Protein AF-A0A0J8SVI1-F1 (afdb_monomer_lite)

Structure (mmCIF, N/CA/C/O backbone):
data_AF-A0A0J8SVI1-F1
#
_entry.id   AF-A0A0J8SVI1-F1
#
loop_
_atom_site.group_PDB
_atom_site.id
_atom_site.type_symbol
_atom_site.label_atom_id
_atom_site.label_alt_id
_atom_site.label_comp_id
_atom_site.label_asym_id
_atom_site.label_entity_id
_atom_site.label_seq_id
_atom_site.pdbx_PDB_ins_code
_atom_site.Cartn_x
_atom_site.Cartn_y
_atom_site.Cartn_z
_atom_site.occupancy
_atom_site.B_iso_or_equiv
_atom_site.auth_seq_id
_atom_site.auth_comp_id
_atom_site.auth_asym_id
_atom_site.auth_atom_id
_atom_site.pdbx_PDB_model_num
ATOM 1 N N . MET A 1 1 ? -0.848 -10.687 18.924 1.00 50.97 1 MET A N 1
ATOM 2 C CA . MET A 1 1 ? -1.132 -9.580 17.994 1.00 50.97 1 MET A CA 1
ATOM 3 C C . MET A 1 1 ? -1.578 -10.242 16.718 1.00 50.97 1 MET A C 1
ATOM 5 O O . MET A 1 1 ? -0.797 -11.001 16.155 1.00 50.97 1 MET A O 1
ATOM 9 N N . GLU A 1 2 ? -2.858 -10.110 16.389 1.00 57.16 2 GLU A N 1
ATOM 10 C CA . GLU A 1 2 ? -3.388 -10.637 15.134 1.00 57.16 2 GLU A CA 1
ATOM 11 C C . GLU A 1 2 ? -2.663 -9.948 13.978 1.00 57.16 2 GLU A C 1
ATOM 13 O O . GLU A 1 2 ? -2.282 -8.781 14.068 1.00 57.16 2 GLU A O 1
ATOM 18 N N . SER A 1 3 ? -2.347 -10.712 12.941 1.00 71.06 3 SER A N 1
ATOM 19 C CA . SER A 1 3 ? -1.694 -10.189 11.751 1.00 71.06 3 SER A CA 1
ATOM 20 C C . SER A 1 3 ? -2.701 -9.363 10.957 1.00 71.06 3 SER A C 1
ATOM 22 O O . SER A 1 3 ? -3.431 -9.935 10.151 1.00 71.06 3 SER A O 1
ATOM 24 N N . SER A 1 4 ? -2.729 -8.049 11.192 1.00 88.12 4 SER A N 1
ATOM 25 C CA . SER A 1 4 ? -3.504 -7.104 10.385 1.00 88.12 4 SER A CA 1
ATOM 26 C C . SER A 1 4 ? -3.017 -7.114 8.937 1.00 88.12 4 SER A C 1
ATOM 28 O O . SER A 1 4 ? -1.811 -7.172 8.655 1.00 88.12 4 SER A O 1
ATOM 30 N N . VAL A 1 5 ? -3.963 -7.044 8.009 1.00 94.12 5 VAL A N 1
ATOM 31 C CA . VAL A 1 5 ? -3.709 -6.864 6.581 1.00 94.12 5 VAL A CA 1
ATOM 32 C C . VAL A 1 5 ? -4.474 -5.638 6.104 1.00 94.12 5 VAL A C 1
ATOM 34 O O . VAL A 1 5 ? -5.522 -5.296 6.645 1.00 94.12 5 VAL A O 1
ATOM 37 N N . ILE A 1 6 ? -3.929 -4.963 5.101 1.00 95.19 6 ILE A N 1
ATOM 38 C CA . ILE A 1 6 ? -4.562 -3.806 4.479 1.00 95.19 6 ILE A CA 1
ATOM 39 C C . ILE A 1 6 ? -4.743 -4.055 2.989 1.00 95.19 6 ILE A C 1
ATOM 41 O O . ILE A 1 6 ? -3.955 -4.767 2.375 1.00 95.19 6 ILE A O 1
ATOM 45 N N . GLU A 1 7 ? -5.745 -3.430 2.396 1.00 96.25 7 GLU A N 1
ATOM 46 C CA . GLU A 1 7 ? -5.983 -3.411 0.957 1.00 96.25 7 GLU A CA 1
ATOM 47 C C . GLU A 1 7 ? -5.709 -2.012 0.407 1.00 96.25 7 GLU A C 1
ATOM 49 O O . GLU A 1 7 ? -6.117 -1.014 1.007 1.00 96.25 7 GLU A O 1
ATOM 54 N N . LEU A 1 8 ? -5.047 -1.924 -0.747 1.00 96.69 8 LEU A N 1
ATOM 55 C CA . LEU A 1 8 ? -4.885 -0.67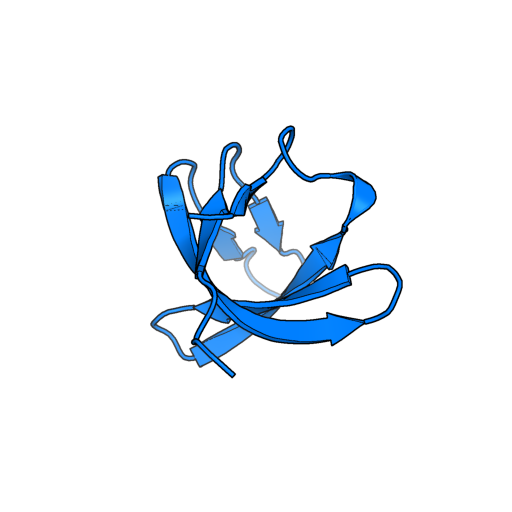2 -1.479 1.00 96.69 8 LEU A CA 1
ATOM 56 C C . LEU A 1 8 ? -6.174 -0.300 -2.217 1.00 96.69 8 LEU A C 1
ATOM 58 O O . LEU A 1 8 ? -6.668 -1.049 -3.049 1.00 96.69 8 LEU A O 1
ATOM 62 N N . LEU A 1 9 ? -6.678 0.902 -1.962 1.00 96.69 9 LEU A N 1
ATOM 63 C CA . LEU A 1 9 ? -7.809 1.512 -2.667 1.00 96.69 9 LEU A CA 1
ATOM 64 C C . LEU A 1 9 ? -7.372 2.318 -3.895 1.00 96.69 9 LEU A C 1
ATOM 66 O O . LEU A 1 9 ? -8.214 2.750 -4.673 1.00 96.69 9 LEU A O 1
ATOM 70 N N . LYS A 1 10 ? -6.069 2.585 -4.034 1.00 96.06 10 LYS A N 1
ATOM 71 C CA . LYS A 1 10 ? -5.458 3.260 -5.184 1.00 96.06 10 LYS A CA 1
ATOM 72 C C . LYS A 1 10 ? -4.080 2.668 -5.461 1.00 96.06 10 LYS A C 1
ATOM 74 O O . LYS A 1 10 ? -3.435 2.208 -4.515 1.00 96.06 10 LYS A O 1
ATOM 79 N N . PRO A 1 11 ? -3.593 2.727 -6.712 1.00 95.62 11 PRO A N 1
ATOM 80 C CA . PRO A 1 11 ? -2.257 2.252 -7.024 1.00 95.62 11 PRO A CA 1
ATOM 81 C C . PRO A 1 11 ? -1.184 3.075 -6.300 1.00 95.62 11 PRO A C 1
ATOM 83 O O . PRO A 1 11 ? -1.300 4.297 -6.160 1.00 95.62 11 PRO A O 1
ATOM 86 N N . ILE A 1 12 ? -0.121 2.401 -5.865 1.00 94.69 12 ILE A N 1
ATOM 87 C CA . ILE A 1 12 ? 1.066 3.015 -5.265 1.00 94.69 12 ILE A CA 1
ATOM 88 C C . ILE A 1 12 ? 2.264 2.752 -6.170 1.00 94.69 12 ILE A C 1
ATOM 90 O O . ILE A 1 12 ? 2.612 1.603 -6.436 1.00 94.69 12 ILE A O 1
ATOM 94 N N . THR A 1 13 ? 2.941 3.827 -6.567 1.00 94.69 13 THR A N 1
ATOM 95 C CA . THR A 1 13 ? 4.224 3.765 -7.270 1.00 94.69 13 THR A CA 1
ATOM 96 C C . THR A 1 13 ? 5.346 4.095 -6.296 1.00 94.69 13 THR A C 1
ATOM 98 O O . THR A 1 13 ? 5.381 5.178 -5.713 1.00 94.69 13 THR A O 1
ATOM 101 N N . LEU A 1 14 ? 6.277 3.163 -6.121 1.00 93.38 14 LEU A N 1
ATOM 102 C CA . LEU A 1 14 ? 7.504 3.367 -5.365 1.00 93.38 14 LEU A CA 1
ATOM 103 C C . LEU A 1 14 ? 8.640 3.694 -6.329 1.00 93.38 14 LEU A C 1
ATOM 105 O O . LEU A 1 14 ? 9.017 2.872 -7.166 1.00 93.38 14 LEU A O 1
ATOM 109 N N . GLU A 1 15 ? 9.200 4.889 -6.182 1.00 94.00 15 GLU A N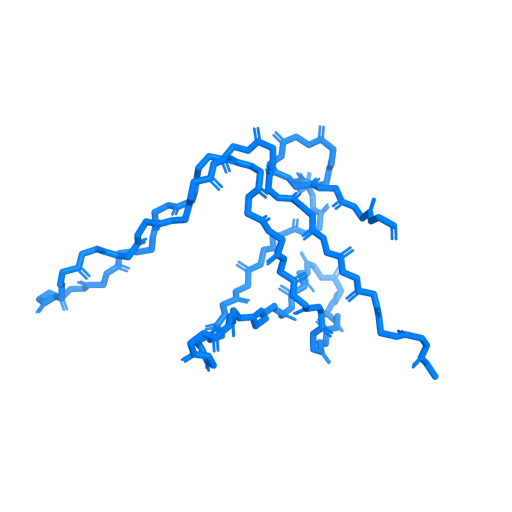 1
ATOM 110 C CA . GLU A 1 15 ? 10.278 5.397 -7.026 1.00 94.00 15 GLU A CA 1
ATOM 111 C C . GLU A 1 15 ? 11.575 5.534 -6.226 1.00 94.00 15 GLU A C 1
ATOM 113 O O . GLU A 1 15 ? 11.582 5.923 -5.056 1.00 94.00 15 GLU A O 1
ATOM 118 N N . LYS A 1 16 ? 12.699 5.216 -6.870 1.00 90.50 16 LYS A N 1
ATOM 119 C CA . LYS A 1 16 ? 14.042 5.436 -6.335 1.00 90.50 16 LYS A CA 1
ATOM 120 C C . LYS A 1 16 ? 14.980 5.797 -7.475 1.00 90.50 16 LYS A C 1
ATOM 122 O O . LYS A 1 16 ? 14.874 5.243 -8.566 1.00 90.50 16 LYS A O 1
ATOM 127 N N . GLU A 1 17 ? 15.911 6.707 -7.206 1.00 93.38 17 GLU A N 1
ATOM 128 C CA . GLU A 1 17 ? 16.889 7.151 -8.196 1.00 93.38 17 GLU A CA 1
ATOM 129 C C . GLU A 1 17 ? 17.634 5.956 -8.817 1.00 93.38 17 GLU A C 1
ATOM 131 O O . GLU A 1 17 ? 18.097 5.056 -8.109 1.00 93.38 17 GLU A O 1
ATOM 136 N N . ASN A 1 18 ? 17.726 5.948 -10.150 1.00 92.00 18 ASN A N 1
ATOM 137 C CA . ASN A 1 18 ? 18.372 4.904 -10.954 1.00 92.00 18 ASN A CA 1
ATOM 138 C C . ASN A 1 18 ? 17.783 3.485 -10.792 1.00 92.00 18 ASN A C 1
ATOM 140 O O . ASN A 1 18 ? 18.452 2.506 -11.118 1.00 92.00 18 ASN A O 1
ATOM 144 N N . CYS A 1 19 ? 16.543 3.354 -10.310 1.00 90.75 19 CYS A N 1
ATOM 145 C CA . CYS A 1 19 ? 15.834 2.079 -10.193 1.00 90.75 19 CYS A CA 1
ATOM 146 C C . CYS A 1 19 ? 14.535 2.099 -11.005 1.00 90.75 19 CYS A C 1
ATOM 148 O O . CYS A 1 19 ? 13.886 3.136 -11.136 1.00 90.75 19 CYS A O 1
ATOM 150 N N . THR A 1 20 ? 14.123 0.940 -11.522 1.00 92.44 20 THR A N 1
ATOM 151 C CA . THR A 1 20 ? 12.794 0.794 -12.128 1.00 92.44 20 THR A CA 1
ATOM 152 C C . THR A 1 20 ? 11.718 0.978 -11.050 1.00 92.44 20 THR A C 1
ATOM 154 O O . THR A 1 20 ? 11.845 0.362 -9.986 1.00 92.44 20 THR A O 1
ATOM 157 N N . PRO A 1 21 ? 10.676 1.797 -11.292 1.00 94.00 21 PRO A N 1
ATOM 158 C CA . PRO A 1 21 ? 9.580 1.955 -10.346 1.00 94.00 21 PRO A CA 1
ATOM 159 C C . PRO A 1 21 ? 8.885 0.626 -10.058 1.00 94.00 21 PRO A C 1
ATOM 161 O O . PRO A 1 21 ? 8.692 -0.192 -10.959 1.00 94.00 21 PRO A O 1
ATOM 164 N N . ILE A 1 22 ? 8.482 0.433 -8.806 1.00 93.44 22 ILE A N 1
ATOM 165 C CA . ILE A 1 22 ? 7.652 -0.702 -8.400 1.00 93.44 22 ILE A CA 1
ATOM 166 C C . ILE A 1 22 ? 6.226 -0.189 -8.251 1.00 93.44 22 ILE A C 1
ATOM 168 O O . ILE A 1 22 ? 5.990 0.739 -7.481 1.00 93.44 22 ILE A O 1
ATOM 172 N N . ILE A 1 23 ? 5.291 -0.783 -8.987 1.00 94.19 23 ILE A N 1
ATOM 173 C CA . ILE A 1 23 ? 3.881 -0.392 -8.975 1.00 94.19 23 ILE A CA 1
ATOM 174 C C . ILE A 1 23 ? 3.083 -1.499 -8.288 1.00 94.19 23 ILE A C 1
ATOM 176 O O . ILE A 1 23 ? 3.213 -2.670 -8.644 1.00 94.19 23 ILE A O 1
ATOM 180 N N . TYR A 1 24 ? 2.271 -1.117 -7.306 1.00 94.88 24 TYR A N 1
ATOM 181 C CA . TYR A 1 24 ? 1.260 -1.970 -6.688 1.00 94.88 24 TYR A CA 1
ATOM 182 C C . TYR A 1 24 ? -0.114 -1.451 -7.086 1.00 94.88 24 TYR A C 1
ATOM 184 O O . TYR A 1 24 ? -0.411 -0.279 -6.863 1.00 94.88 24 TYR A O 1
ATOM 192 N N . GLU A 1 25 ? -0.931 -2.313 -7.680 1.00 95.44 25 GLU A N 1
ATOM 193 C CA . GLU A 1 25 ? -2.245 -1.946 -8.210 1.00 95.44 25 GLU A CA 1
ATOM 194 C C . GLU A 1 25 ? -3.299 -1.802 -7.101 1.00 95.44 25 GLU A C 1
ATOM 196 O O . GLU A 1 25 ? -3.142 -2.309 -5.985 1.00 95.44 25 GLU A O 1
ATOM 201 N N . GLU A 1 26 ? -4.405 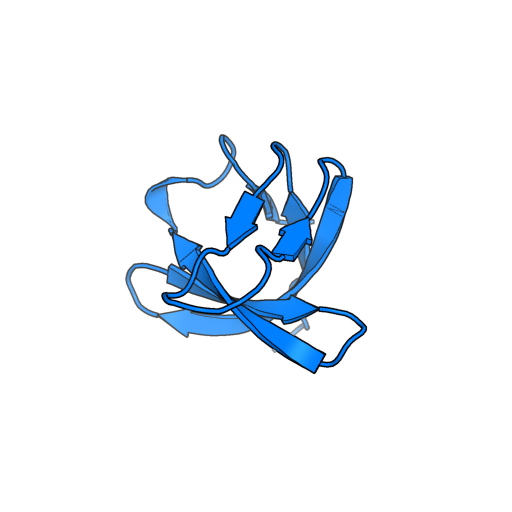-1.133 -7.425 1.00 96.06 26 GLU A N 1
ATOM 202 C CA . GLU A 1 26 ? -5.614 -1.153 -6.595 1.00 96.06 26 GLU A CA 1
ATOM 203 C C . GLU A 1 26 ? -6.089 -2.600 -6.354 1.00 96.06 26 GLU A C 1
ATOM 205 O O . GLU A 1 26 ? -5.996 -3.460 -7.231 1.00 96.06 26 GLU A O 1
ATOM 210 N N . GLY A 1 27 ? -6.565 -2.880 -5.142 1.00 94.94 27 GLY A N 1
ATOM 211 C CA . GLY A 1 27 ? -6.947 -4.216 -4.684 1.00 94.94 27 GLY A CA 1
ATOM 212 C C . GLY A 1 27 ? -5.776 -5.068 -4.183 1.00 94.94 27 GLY A C 1
ATOM 213 O O . GLY A 1 27 ? -5.990 -6.184 -3.711 1.00 94.94 27 GLY A O 1
ATOM 214 N N . THR A 1 28 ? -4.532 -4.573 -4.246 1.00 95.25 28 THR A N 1
ATOM 215 C CA . THR A 1 28 ? -3.386 -5.289 -3.665 1.00 95.25 28 THR A CA 1
ATOM 216 C C . THR A 1 28 ? -3.540 -5.383 -2.147 1.00 95.25 28 THR A C 1
ATOM 218 O O . THR A 1 28 ? -3.706 -4.365 -1.473 1.00 95.25 28 THR A O 1
ATOM 221 N N . VAL A 1 29 ? -3.424 -6.597 -1.603 1.00 94.94 29 VAL A N 1
ATOM 222 C CA . VAL A 1 29 ? -3.430 -6.848 -0.157 1.00 94.94 29 VAL A CA 1
ATOM 223 C C . VAL A 1 29 ? -1.997 -6.892 0.364 1.00 94.94 29 VAL A C 1
ATOM 225 O O . VAL A 1 29 ? -1.128 -7.544 -0.210 1.00 94.94 29 VAL A O 1
ATOM 228 N N . LEU A 1 30 ? -1.748 -6.190 1.463 1.00 95.25 30 LEU A N 1
ATOM 229 C CA . LEU A 1 30 ? -0.438 -6.032 2.076 1.00 95.25 30 LEU A CA 1
ATOM 230 C C . LEU A 1 30 ? -0.509 -6.431 3.544 1.00 95.25 30 LEU A C 1
ATOM 232 O O . LEU A 1 30 ? -1.449 -6.085 4.259 1.00 95.25 30 LEU A O 1
ATOM 236 N N . LYS A 1 31 ? 0.514 -7.132 4.024 1.00 95.19 31 LYS A N 1
ATOM 237 C CA . LYS A 1 31 ? 0.574 -7.555 5.422 1.00 95.19 31 LYS A CA 1
ATOM 238 C C . LYS A 1 31 ? 1.232 -6.480 6.274 1.00 95.19 31 LYS A C 1
ATOM 240 O O . LYS A 1 31 ? 2.335 -6.037 5.959 1.00 95.19 31 LYS A O 1
ATOM 245 N N . VAL A 1 32 ? 0.611 -6.113 7.391 1.00 94.69 32 VAL A N 1
ATOM 246 C CA . VAL A 1 32 ? 1.209 -5.184 8.353 1.00 94.69 32 VAL A CA 1
ATOM 247 C C . V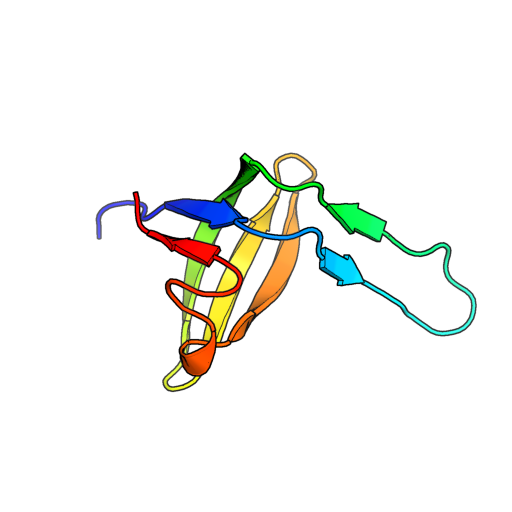AL A 1 32 ? 2.279 -5.914 9.162 1.00 94.69 32 VAL A C 1
ATOM 249 O O . VAL A 1 32 ? 2.041 -6.961 9.765 1.00 94.69 32 VAL A O 1
ATOM 252 N N . VAL A 1 33 ? 3.488 -5.359 9.157 1.00 94.12 33 VAL A N 1
ATOM 253 C CA . VAL A 1 33 ? 4.633 -5.853 9.933 1.00 94.12 33 VAL A CA 1
ATOM 254 C C . VAL A 1 33 ? 4.767 -5.074 11.236 1.00 94.12 33 VAL A C 1
ATOM 256 O O . VAL A 1 33 ? 5.084 -5.647 12.275 1.00 94.12 33 VAL A O 1
ATOM 259 N N . MET A 1 34 ? 4.552 -3.760 11.177 1.00 92.94 34 MET A N 1
ATOM 260 C CA . MET A 1 34 ? 4.715 -2.859 12.313 1.00 92.94 34 MET A CA 1
ATOM 261 C C . MET A 1 34 ? 3.890 -1.593 12.103 1.00 92.94 34 MET A C 1
ATOM 263 O O . MET A 1 34 ? 3.722 -1.140 10.974 1.00 92.94 34 MET A O 1
ATOM 267 N N . GLN A 1 35 ? 3.451 -0.978 13.194 1.00 92.81 35 GLN A N 1
ATOM 268 C CA . GLN A 1 35 ? 2.841 0.345 13.185 1.00 92.81 35 GLN A CA 1
ATOM 269 C C . GLN A 1 35 ? 3.744 1.341 13.914 1.00 92.81 35 GLN A C 1
ATOM 271 O O . GLN A 1 35 ? 4.226 1.078 15.014 1.00 92.81 35 GLN A O 1
ATOM 276 N N . THR A 1 36 ? 3.958 2.497 13.296 1.00 91.62 36 THR A N 1
ATOM 277 C CA . THR A 1 36 ? 4.532 3.690 13.925 1.00 91.62 36 THR A CA 1
ATOM 278 C C . THR A 1 36 ? 3.407 4.688 14.231 1.00 91.62 36 THR A C 1
ATOM 280 O O . THR A 1 36 ? 2.288 4.516 13.745 1.00 91.62 36 THR A O 1
ATOM 283 N N . PRO A 1 37 ? 3.659 5.769 14.993 1.00 94.56 37 PRO A N 1
ATOM 284 C CA . PRO A 1 37 ? 2.626 6.767 15.287 1.00 94.56 37 PRO A CA 1
ATOM 285 C C . PRO A 1 37 ? 2.014 7.448 14.053 1.00 94.56 37 PRO A C 1
ATOM 287 O O . PRO A 1 37 ? 0.952 8.050 14.159 1.00 94.56 37 PRO A O 1
ATOM 290 N N . THR A 1 38 ? 2.679 7.389 12.894 1.00 95.81 38 THR A N 1
ATOM 291 C CA . THR A 1 38 ? 2.251 8.090 11.672 1.00 95.81 38 THR A CA 1
ATOM 292 C C . THR A 1 38 ? 2.061 7.175 10.467 1.00 95.81 38 THR A C 1
ATOM 294 O O . THR A 1 38 ? 1.561 7.632 9.437 1.00 95.81 38 THR A O 1
ATOM 297 N N . SER A 1 39 ? 2.498 5.916 10.537 1.00 95.50 39 SER A N 1
ATOM 298 C CA . SER A 1 39 ? 2.620 5.048 9.362 1.00 95.50 39 SER A CA 1
ATOM 299 C C . SER A 1 39 ? 2.514 3.566 9.714 1.00 95.50 39 SER A C 1
ATOM 301 O O . SER A 1 39 ? 2.822 3.157 10.830 1.00 95.50 39 SER A O 1
ATOM 303 N N . LEU A 1 40 ? 2.149 2.748 8.731 1.00 95.00 40 LEU A N 1
ATOM 304 C CA . LEU A 1 40 ? 2.249 1.293 8.793 1.00 95.00 40 LEU A CA 1
ATOM 305 C C . LEU A 1 40 ? 3.428 0.844 7.939 1.00 95.00 40 LEU A C 1
ATOM 307 O O . LEU A 1 40 ? 3.539 1.245 6.783 1.00 95.00 40 LEU A O 1
ATOM 311 N N . LEU A 1 41 ? 4.297 0.011 8.501 1.00 95.81 41 LEU A N 1
ATOM 312 C CA . LEU A 1 41 ? 5.255 -0.774 7.738 1.00 95.81 41 LEU A CA 1
ATOM 313 C C . LEU A 1 41 ? 4.534 -2.016 7.230 1.00 95.81 41 LEU A C 1
ATOM 315 O O . LEU A 1 41 ? 4.083 -2.847 8.024 1.00 95.81 41 LEU A O 1
ATOM 319 N N . VAL A 1 42 ? 4.461 -2.144 5.914 1.00 95.06 42 VAL A N 1
ATOM 320 C CA . VAL A 1 42 ? 3.793 -3.247 5.238 1.00 95.06 42 VAL A CA 1
ATOM 321 C C . VAL A 1 42 ? 4.777 -4.055 4.416 1.00 95.06 42 VAL A C 1
ATOM 323 O O . VAL A 1 42 ? 5.793 -3.539 3.947 1.00 95.06 42 VAL A O 1
ATOM 326 N N . THR A 1 43 ? 4.471 -5.337 4.266 1.00 95.06 43 THR A N 1
ATOM 327 C CA . THR A 1 43 ? 5.228 -6.280 3.455 1.00 95.06 43 THR A CA 1
ATOM 328 C C . THR A 1 43 ? 4.348 -6.863 2.363 1.00 95.06 43 THR A C 1
ATOM 330 O O . THR A 1 43 ? 3.142 -7.055 2.538 1.00 95.06 43 THR A O 1
ATOM 333 N N . THR A 1 44 ? 4.980 -7.117 1.229 1.00 92.50 44 THR A N 1
ATOM 334 C CA . THR A 1 44 ? 4.377 -7.705 0.030 1.00 92.50 44 THR A CA 1
ATOM 335 C C . THR A 1 44 ? 4.746 -9.182 -0.063 1.00 92.50 44 THR A C 1
ATOM 337 O O . THR A 1 44 ? 5.664 -9.641 0.621 1.00 92.50 44 THR A O 1
ATOM 340 N N . ASP A 1 45 ? 4.097 -9.924 -0.959 1.00 86.94 45 ASP A N 1
ATOM 341 C CA . ASP A 1 45 ? 4.401 -11.345 -1.188 1.00 86.94 45 ASP A CA 1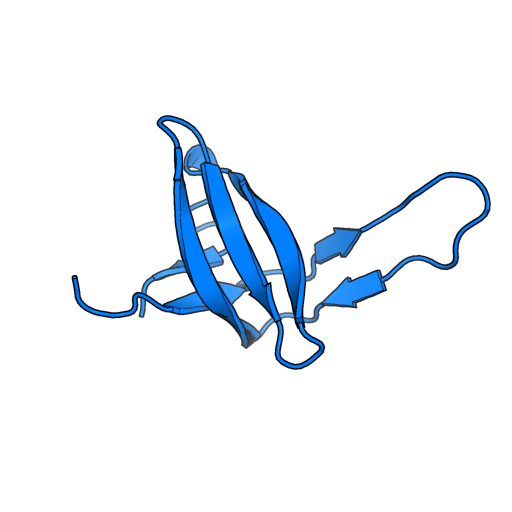
ATOM 342 C C . ASP A 1 45 ? 5.858 -11.587 -1.612 1.00 86.94 45 ASP A C 1
ATOM 344 O O . ASP A 1 45 ? 6.463 -12.600 -1.263 1.00 86.94 45 ASP A O 1
ATOM 348 N N . ASN A 1 46 ? 6.466 -10.604 -2.283 1.00 87.75 46 ASN A N 1
ATOM 349 C CA . ASN A 1 46 ? 7.871 -10.634 -2.694 1.00 87.75 46 ASN A CA 1
ATOM 350 C C . ASN A 1 46 ? 8.835 -10.220 -1.567 1.00 87.75 46 ASN A C 1
ATOM 352 O O . ASN A 1 46 ? 9.997 -9.917 -1.833 1.00 87.75 46 ASN A O 1
ATOM 356 N N . GLN A 1 47 ? 8.358 -10.163 -0.317 1.00 87.81 47 GLN A N 1
ATOM 357 C CA . GLN A 1 47 ? 9.111 -9.750 0.874 1.00 87.81 47 GLN A CA 1
ATOM 358 C C . GLN A 1 47 ? 9.669 -8.319 0.798 1.00 87.81 47 GLN A C 1
ATOM 360 O O . GLN A 1 47 ? 10.554 -7.942 1.571 1.00 87.81 47 GLN A O 1
ATOM 365 N N . PHE A 1 48 ? 9.149 -7.497 -0.117 1.00 91.88 48 PHE A N 1
ATOM 366 C CA . PHE A 1 48 ? 9.506 -6.090 -0.199 1.00 91.88 48 PHE A CA 1
ATOM 367 C C . PHE A 1 48 ? 8.704 -5.303 0.834 1.00 91.88 48 PHE A C 1
ATOM 369 O O . PHE A 1 48 ? 7.481 -5.445 0.907 1.00 91.88 48 PHE A O 1
ATOM 376 N N . ASN A 1 49 ? 9.397 -4.468 1.608 1.00 93.88 49 ASN A N 1
ATOM 377 C CA . ASN A 1 49 ? 8.801 -3.686 2.683 1.00 93.88 49 ASN A CA 1
ATOM 378 C C . ASN A 1 49 ? 8.763 -2.205 2.321 1.00 93.88 49 ASN A C 1
ATOM 380 O O . ASN A 1 49 ? 9.762 -1.648 1.865 1.00 93.88 49 ASN A O 1
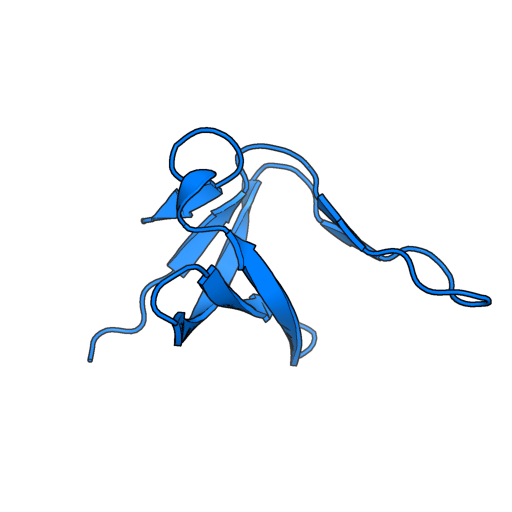ATOM 384 N N . PHE A 1 50 ? 7.638 -1.557 2.594 1.00 94.69 50 PHE A N 1
ATOM 385 C CA . PHE A 1 50 ? 7.497 -0.110 2.466 1.00 94.69 50 PHE A CA 1
ATOM 386 C C . PHE A 1 50 ? 6.494 0.431 3.479 1.00 94.69 50 PHE A C 1
ATOM 388 O O . PHE A 1 50 ? 5.850 -0.325 4.201 1.00 94.69 50 PHE A O 1
ATOM 395 N N . THR A 1 51 ? 6.393 1.753 3.571 1.00 95.00 51 THR A N 1
ATOM 396 C CA . THR A 1 51 ? 5.505 2.413 4.527 1.00 95.00 51 THR A CA 1
ATOM 397 C C . THR A 1 51 ? 4.318 3.061 3.834 1.00 95.00 51 THR A C 1
ATOM 399 O O . THR A 1 51 ? 4.503 3.746 2.830 1.00 95.00 51 THR A O 1
ATOM 402 N N . VAL A 1 52 ? 3.133 2.933 4.425 1.00 94.81 52 VAL A N 1
ATOM 403 C CA . VAL A 1 52 ? 1.944 3.728 4.080 1.00 94.81 52 VAL A CA 1
ATOM 404 C C . VAL A 1 52 ? 1.599 4.665 5.236 1.00 94.81 52 VAL A C 1
ATOM 406 O O . VAL A 1 52 ? 1.857 4.339 6.396 1.00 94.81 52 VAL A O 1
ATOM 409 N N . ALA A 1 53 ? 1.063 5.855 4.959 1.00 96.12 53 ALA A N 1
ATOM 410 C CA . ALA A 1 53 ? 0.752 6.819 6.014 1.00 96.12 53 ALA A CA 1
ATOM 411 C C . ALA A 1 53 ? -0.612 6.523 6.653 1.00 96.12 53 ALA A C 1
ATOM 413 O O . ALA A 1 53 ? -1.577 6.232 5.949 1.00 96.12 53 ALA A O 1
ATOM 414 N N . LEU A 1 54 ? -0.714 6.676 7.978 1.00 94.94 54 LEU A N 1
ATOM 415 C CA . LEU A 1 54 ? -1.973 6.484 8.710 1.00 94.94 54 LEU A CA 1
ATOM 416 C C . LEU A 1 54 ? -3.051 7.494 8.305 1.00 94.94 54 LEU A C 1
ATOM 418 O O . LEU A 1 54 ? -4.223 7.160 8.232 1.00 94.94 54 LEU A O 1
ATOM 422 N N . LYS A 1 55 ? -2.647 8.720 7.960 1.00 96.38 55 LYS A N 1
ATOM 423 C CA . LYS A 1 55 ? -3.558 9.763 7.460 1.00 96.38 55 LYS A CA 1
ATOM 424 C C . LYS A 1 55 ? -4.269 9.403 6.146 1.00 96.38 55 LYS A C 1
ATOM 426 O O . LYS A 1 55 ? -5.239 10.067 5.800 1.00 96.38 55 LYS A O 1
ATOM 431 N N . ASP A 1 56 ? -3.758 8.409 5.418 1.00 95.94 56 ASP A N 1
ATOM 432 C CA . ASP A 1 56 ? -4.267 8.006 4.107 1.00 95.94 56 ASP A CA 1
ATOM 433 C C . ASP A 1 56 ? -5.228 6.800 4.209 1.00 95.94 56 ASP A C 1
ATOM 435 O O . ASP A 1 56 ? -5.712 6.290 3.192 1.00 95.94 56 ASP A O 1
ATOM 439 N N . GLU A 1 57 ? -5.544 6.359 5.429 1.00 95.50 57 GLU A N 1
ATOM 440 C CA . GLU A 1 57 ? -6.561 5.343 5.691 1.00 95.50 57 GLU A CA 1
ATOM 441 C C . GLU A 1 57 ? -7.925 5.762 5.113 1.00 95.50 57 GLU A C 1
ATOM 443 O O . GLU A 1 57 ? -8.312 6.931 5.144 1.00 95.50 57 GLU A O 1
ATOM 448 N N . ASN A 1 58 ? -8.653 4.802 4.546 1.00 96.50 58 ASN A N 1
ATOM 449 C CA . ASN A 1 58 ? -9.913 4.963 3.817 1.00 96.50 58 ASN A CA 1
ATOM 450 C C . ASN A 1 58 ? -9.842 5.863 2.567 1.00 96.50 58 ASN A C 1
ATOM 452 O O . ASN A 1 58 ? -10.874 6.144 1.957 1.00 96.50 58 ASN A O 1
ATOM 456 N N . THR A 1 59 ? -8.647 6.296 2.145 1.00 96.12 59 THR A N 1
ATOM 457 C CA . THR A 1 59 ? -8.460 7.094 0.917 1.00 96.12 59 THR A CA 1
ATOM 458 C C . THR A 1 59 ? -7.478 6.471 -0.071 1.00 96.12 59 THR A C 1
ATOM 460 O O . THR A 1 59 ? -7.725 6.525 -1.278 1.00 96.12 59 THR A O 1
ATOM 463 N N . ILE A 1 60 ? -6.385 5.884 0.425 1.00 96.25 60 ILE A N 1
ATOM 464 C CA . ILE A 1 60 ? -5.374 5.155 -0.356 1.00 96.25 60 ILE A CA 1
ATOM 465 C C . ILE A 1 60 ? -5.351 3.677 0.025 1.00 96.25 60 ILE A C 1
ATOM 467 O O . ILE A 1 60 ? -5.087 2.839 -0.829 1.00 96.25 60 ILE A O 1
ATOM 471 N N . TRP A 1 61 ? -5.646 3.343 1.279 1.00 96.62 61 TRP A N 1
ATOM 472 C CA . TRP A 1 61 ? -5.693 1.968 1.769 1.00 96.62 61 TRP A CA 1
ATOM 473 C C . TRP A 1 61 ? -6.760 1.815 2.858 1.00 96.62 61 TRP A C 1
ATOM 475 O O . TRP A 1 61 ? -7.196 2.815 3.424 1.00 96.62 61 TRP A O 1
ATOM 485 N N . ARG A 1 62 ? -7.181 0.587 3.163 1.00 96.06 62 ARG A N 1
ATOM 486 C CA . ARG A 1 62 ? -8.070 0.265 4.297 1.00 96.06 62 ARG A CA 1
ATOM 487 C C . ARG A 1 62 ? -7.629 -1.012 5.005 1.00 96.06 62 ARG A C 1
ATOM 489 O O . ARG A 1 62 ? -7.062 -1.884 4.355 1.00 96.06 62 ARG A O 1
ATOM 496 N N . GLU A 1 63 ? -7.879 -1.121 6.304 1.00 94.56 63 GLU A N 1
ATOM 497 C CA . GLU A 1 63 ? -7.705 -2.376 7.053 1.00 94.56 63 GLU A CA 1
ATOM 498 C C . GLU A 1 63 ? -8.853 -3.356 6.736 1.00 94.56 63 GLU A C 1
ATOM 500 O O . GLU A 1 63 ? -9.974 -2.914 6.459 1.00 94.56 63 GLU A O 1
ATOM 505 N N . LEU A 1 64 ? -8.557 -4.663 6.719 1.00 90.31 64 LEU A N 1
ATOM 506 C CA . LEU A 1 64 ? -9.529 -5.748 6.498 1.00 90.31 64 LEU A CA 1
ATOM 507 C C . LEU A 1 64 ? -9.826 -6.526 7.782 1.00 90.31 64 LEU A C 1
ATOM 509 O O . LEU A 1 64 ? -8.866 -6.794 8.540 1.00 90.31 64 LEU A O 1
#

Secondary structure (DSSP, 8-state):
----EEEESS-EEE--TTSPPEEE-TT-EEEEEEE-SSEEEEE-TT--EEEEEGGGBTTTEEE-

Sequence (64 aa):
MESSVIELLKPITLEKENCTPIIYEEGTVLKVVMQTPTSLLVTTDNQFNFTVALKDENTIWREL

Foldseek 3Di:
DPWKKKFFQAKDWDDDPPDDIDIDGGRAIWIFPDDDPFWTWTAHPVRDTDIDTPVCEPPGMHID

pLDDT: mean 92.51, std 7.82, range [50.97, 96.69]

Radius of gyration: 11.51 Å; chains: 1; bounding box: 28×21×30 Å